Protein AF-A0A7J7ISQ6-F1 (afdb_monomer)

Organism: Bugula neritina (NCBI:txid10212)

pLDDT: mean 81.29, std 13.74, range [29.81, 94.81]

Mean predicted aligned error: 8.87 Å

Sequence (161 aa):
MSAANEVRAYQRKEYLLKFLEQDVRPDNRGLGDTREAKLTLGAISTADGSAMVKLGHTVAVCGIKAEITRPPTDKPDSGVIIANVQLPAMCAPEFKSGPPSEKAQVLSDFVQQVLLDTGMIDRTQLCIESGLYCWILYCDVICCNYDGRSLLLTCLFEANF

Secondary structure (DSSP, 8-state):
--HHHHHHHHHHHHHHHHHHTTTB-TTS-BTTPPPPEEEEET--TTSSEEEEEEETTEEEEEEEEEEEEPPPTT-TT--EEEEEEE--TTT-TT--SSSPPHHHHHHHHHHHHHHHHS--S-TTTTEEETTTEEEEEEEEEEEEE--SS-HHHHHHSS---

InterPro domains:
  IPR001247 Exoribonuclease, phosphorolytic domain 1 [PF01138] (34-154)
  IPR020568 Ribosomal protein uS5 domain 2-type superfamily [SSF54211] (8-153)
  IPR027408 PNPase/RNase PH domain superfamily [G3DSA:3.30.230.70] (3-159)
  IPR050590 Exosome complex component Rrp42 subfamily [PTHR11097] (13-151)

Foldseek 3Di:
DDPVVVVVVVVVVVVQVVCVVVCAGPVRDGPPDFADKDK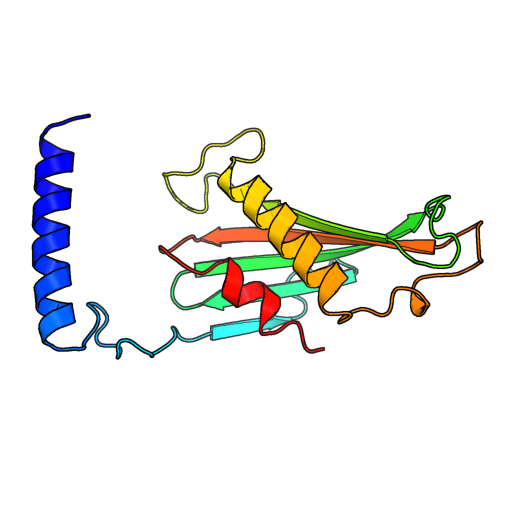DWCPDVPAPTKIWIDGPPWIKIKGKHKDKDFDDPVFQQFEAEFFFEDEDCQADVVDYPDPGDPVRVVLRVVVRCCCVVVPLDPRNVQRPDGRGIGMYMYIYMYINYDDDDDPPVGPPVPSND

Radius of gyration: 19.74 Å; Cα contacts (8 Å, |Δi|>4): 273; chains: 1; bounding box: 48×30×57 Å

Structure (mmCIF, N/CA/C/O backbone):
data_AF-A0A7J7ISQ6-F1
#
_entry.id   AF-A0A7J7ISQ6-F1
#
loop_
_atom_site.group_PDB
_atom_site.id
_atom_site.type_symbol
_atom_site.label_atom_id
_atom_site.label_alt_id
_atom_site.label_comp_id
_atom_site.label_asym_id
_atom_site.label_entity_id
_atom_site.label_seq_id
_atom_site.pdbx_PDB_ins_code
_atom_site.Cartn_x
_atom_site.Cartn_y
_atom_site.Cartn_z
_atom_site.occupancy
_atom_site.B_iso_or_equiv
_atom_site.auth_seq_id
_atom_site.auth_comp_id
_atom_site.auth_asym_id
_atom_site.auth_atom_id
_atom_site.pdbx_PDB_model_num
ATOM 1 N N . MET A 1 1 ? 26.607 14.958 -14.750 1.00 48.03 1 MET A N 1
ATOM 2 C CA . MET A 1 1 ? 26.035 13.717 -15.320 1.00 48.03 1 MET A CA 1
ATOM 3 C C . MET A 1 1 ? 26.933 13.303 -16.473 1.00 48.03 1 MET A C 1
ATOM 5 O O . MET A 1 1 ? 27.224 14.147 -17.301 1.00 48.03 1 MET A O 1
ATOM 9 N N . SER A 1 2 ? 27.492 12.092 -16.448 1.00 49.69 2 SER A N 1
ATOM 10 C CA . SER A 1 2 ? 28.516 11.655 -17.414 1.00 49.69 2 SER A CA 1
ATOM 11 C C . SER A 1 2 ? 27.919 11.433 -18.811 1.00 49.69 2 SER A C 1
ATOM 13 O O . SER A 1 2 ? 26.846 10.837 -18.909 1.00 49.69 2 SER A O 1
ATOM 15 N N . ALA A 1 3 ? 28.634 11.837 -19.869 1.00 58.09 3 ALA A N 1
ATOM 16 C CA . ALA A 1 3 ? 28.270 11.657 -21.285 1.00 58.09 3 ALA A CA 1
ATOM 17 C C . ALA A 1 3 ? 27.878 10.206 -21.648 1.00 58.09 3 ALA A C 1
ATOM 19 O O . ALA A 1 3 ? 27.076 9.968 -22.547 1.00 58.09 3 ALA A O 1
ATOM 20 N N . ALA A 1 4 ? 28.371 9.217 -20.893 1.00 58.72 4 ALA A N 1
ATOM 21 C CA . ALA A 1 4 ? 27.994 7.813 -21.049 1.00 58.72 4 ALA A CA 1
ATOM 22 C C . ALA A 1 4 ? 26.505 7.533 -20.750 1.00 58.72 4 ALA A C 1
ATOM 24 O O . ALA A 1 4 ? 25.915 6.636 -21.353 1.00 58.72 4 ALA A O 1
ATOM 25 N N . ASN A 1 5 ? 25.880 8.288 -19.838 1.00 59.53 5 ASN A N 1
ATOM 26 C CA . ASN A 1 5 ? 24.459 8.123 -19.515 1.00 59.53 5 ASN A CA 1
ATOM 27 C C . ASN A 1 5 ? 23.551 8.732 -20.591 1.00 59.53 5 ASN A C 1
ATOM 29 O O . ASN A 1 5 ? 22.492 8.172 -20.863 1.00 59.53 5 ASN A O 1
ATOM 33 N N . GLU A 1 6 ? 23.973 9.820 -21.238 1.00 59.16 6 GLU A N 1
ATOM 34 C CA . GLU A 1 6 ? 23.225 10.445 -22.339 1.00 59.16 6 GLU A CA 1
ATOM 35 C C . GLU A 1 6 ? 23.234 9.570 -23.596 1.00 59.16 6 GLU A C 1
ATOM 37 O O . GLU A 1 6 ? 22.181 9.329 -24.186 1.00 59.16 6 GLU A O 1
ATOM 42 N N . VAL A 1 7 ? 24.387 8.988 -23.946 1.00 63.78 7 VAL A N 1
ATOM 43 C CA . VAL A 1 7 ? 24.495 8.040 -25.071 1.00 63.78 7 VAL A CA 1
ATOM 44 C C . VAL A 1 7 ? 23.641 6.789 -24.828 1.00 63.78 7 VAL A C 1
ATOM 46 O O . VAL A 1 7 ? 22.914 6.352 -25.720 1.00 63.78 7 VAL A O 1
ATOM 49 N N . ARG A 1 8 ? 23.652 6.244 -23.602 1.00 61.22 8 ARG A N 1
ATOM 50 C CA . ARG A 1 8 ? 22.794 5.107 -23.216 1.00 61.22 8 ARG A CA 1
ATOM 51 C C . ARG A 1 8 ? 21.306 5.449 -23.274 1.00 61.22 8 ARG A C 1
ATOM 53 O O . ARG A 1 8 ? 20.508 4.618 -23.705 1.00 61.22 8 ARG A O 1
ATOM 60 N N . ALA A 1 9 ? 20.922 6.650 -22.847 1.00 65.25 9 ALA A N 1
ATOM 61 C CA . ALA A 1 9 ? 19.535 7.102 -22.898 1.00 65.25 9 ALA A CA 1
ATOM 62 C C . ALA A 1 9 ? 19.045 7.275 -24.346 1.00 65.25 9 ALA A C 1
ATOM 64 O O . ALA A 1 9 ? 17.938 6.840 -24.668 1.00 65.25 9 ALA A O 1
ATOM 65 N N . TYR A 1 10 ? 19.882 7.834 -25.224 1.00 68.25 10 TYR A N 1
ATOM 66 C CA . TYR A 1 10 ? 19.581 7.989 -26.648 1.00 68.25 10 TYR A CA 1
ATOM 67 C C . TYR A 1 10 ? 19.408 6.632 -27.347 1.00 68.25 10 TYR A C 1
ATOM 69 O O . TYR A 1 10 ? 18.385 6.389 -27.984 1.00 68.25 10 TYR A O 1
ATOM 77 N N . GLN A 1 11 ? 20.339 5.698 -27.127 1.00 68.88 11 GLN A N 1
ATOM 78 C CA . GLN A 1 11 ? 20.246 4.333 -27.662 1.00 68.88 11 GLN A CA 1
ATOM 79 C C . GLN A 1 11 ? 19.010 3.582 -27.146 1.00 68.88 11 GLN A C 1
ATOM 81 O O . GLN A 1 11 ? 18.359 2.869 -27.907 1.00 68.88 11 GLN A O 1
ATOM 86 N N . ARG A 1 12 ? 18.642 3.768 -25.869 1.00 75.69 12 ARG A N 1
ATOM 87 C CA . ARG A 1 12 ? 17.423 3.182 -25.291 1.00 75.69 12 ARG A CA 1
ATOM 88 C C . ARG A 1 12 ? 16.159 3.749 -25.941 1.00 75.69 12 ARG A C 1
ATOM 90 O O . ARG A 1 12 ? 15.221 2.993 -26.167 1.00 75.69 12 ARG A O 1
ATOM 97 N N . LYS A 1 13 ? 16.120 5.051 -26.235 1.00 79.56 13 LYS A N 1
ATOM 98 C CA . LYS A 1 13 ? 14.963 5.688 -26.879 1.00 79.56 13 LYS A CA 1
ATOM 99 C C . LYS A 1 13 ? 14.753 5.149 -28.294 1.00 79.56 13 LYS A C 1
ATOM 101 O O . LYS A 1 13 ? 13.658 4.695 -28.595 1.00 79.56 13 LYS A O 1
ATOM 106 N N . GLU A 1 14 ? 15.803 5.129 -29.110 1.00 83.75 14 GLU A N 1
ATOM 107 C CA . GLU A 1 14 ? 15.767 4.567 -30.469 1.00 83.75 14 GLU A CA 1
ATOM 108 C C . GLU A 1 14 ? 15.364 3.087 -30.470 1.00 83.75 14 GLU A C 1
ATOM 110 O O . GLU A 1 14 ? 14.554 2.653 -31.284 1.00 83.75 14 GLU A O 1
ATOM 115 N N . TYR A 1 15 ? 15.880 2.309 -29.515 1.00 81.88 15 TYR A N 1
ATOM 116 C CA . TYR A 1 15 ? 15.482 0.915 -29.331 1.00 81.88 15 TYR A CA 1
ATOM 117 C C . TYR A 1 15 ? 13.982 0.789 -29.031 1.00 81.88 15 TYR A C 1
ATOM 119 O O . TYR A 1 15 ? 13.294 0.032 -29.702 1.00 81.88 15 TYR A O 1
ATOM 127 N N . LEU A 1 16 ? 13.456 1.558 -28.072 1.00 81.69 16 LEU A N 1
ATOM 128 C CA . LEU A 1 16 ? 12.037 1.513 -27.702 1.00 81.69 16 LEU A CA 1
ATOM 129 C C . LEU A 1 16 ? 11.106 1.979 -28.830 1.00 81.69 16 LEU A C 1
ATOM 131 O O . LEU A 1 16 ? 10.015 1.432 -28.965 1.00 81.69 16 LEU A O 1
ATOM 135 N N . LEU A 1 17 ? 11.526 2.956 -29.639 1.00 85.69 17 LEU A N 1
ATOM 136 C CA . LEU A 1 17 ? 10.735 3.449 -30.770 1.00 85.69 17 LEU A CA 1
ATOM 137 C C . LEU A 1 17 ? 10.523 2.368 -31.837 1.00 85.69 17 LEU A C 1
ATOM 139 O O . LEU A 1 17 ? 9.403 2.208 -32.304 1.00 85.69 17 LEU A O 1
ATOM 143 N N . LYS A 1 18 ? 11.545 1.556 -32.138 1.00 87.19 18 LYS A N 1
ATOM 144 C CA . LYS A 1 18 ? 11.421 0.432 -33.089 1.00 87.19 18 LYS A CA 1
ATOM 145 C C . LYS A 1 18 ? 10.388 -0.608 -32.659 1.00 87.19 18 LYS A C 1
ATOM 147 O O . LYS A 1 18 ? 9.697 -1.177 -33.493 1.00 87.19 18 LYS A O 1
ATOM 152 N N . PHE A 1 19 ? 10.299 -0.862 -31.357 1.00 83.00 19 PHE A N 1
ATOM 153 C CA . PHE A 1 19 ? 9.305 -1.763 -30.774 1.00 83.00 19 PHE A CA 1
ATOM 154 C C . PHE A 1 19 ? 7.899 -1.157 -30.834 1.00 83.00 19 PHE A C 1
ATOM 156 O O . PHE A 1 19 ? 6.938 -1.840 -31.181 1.00 83.00 19 PHE A O 1
ATOM 163 N N . LEU A 1 20 ? 7.789 0.151 -30.593 1.00 84.44 20 LEU A N 1
ATOM 164 C CA . LEU A 1 20 ? 6.523 0.869 -30.707 1.00 84.44 20 LEU A CA 1
ATOM 165 C C . LEU A 1 20 ? 5.975 0.867 -32.144 1.00 84.44 20 LEU A C 1
ATOM 167 O O . LEU A 1 20 ? 4.781 0.681 -32.321 1.00 84.44 20 LEU A O 1
ATOM 171 N N . GLU A 1 21 ? 6.833 1.009 -33.160 1.00 89.06 21 GLU A N 1
ATOM 172 C CA . GLU A 1 21 ? 6.446 0.891 -34.581 1.00 89.06 21 GLU A CA 1
ATOM 173 C C . GLU A 1 21 ? 5.904 -0.498 -34.950 1.00 89.06 21 GLU A C 1
ATOM 175 O O . GLU A 1 21 ? 5.184 -0.642 -35.935 1.00 89.06 21 GLU A O 1
ATOM 180 N N . GLN A 1 22 ? 6.253 -1.521 -34.169 1.00 85.25 22 GLN A N 1
ATOM 181 C CA . GLN A 1 22 ? 5.806 -2.901 -34.352 1.00 85.25 22 GLN A CA 1
ATOM 182 C C . GLN A 1 22 ? 4.619 -3.260 -33.446 1.00 85.25 22 GLN A C 1
ATOM 184 O O . GLN A 1 22 ? 4.234 -4.424 -33.413 1.00 85.25 22 GLN A O 1
ATOM 189 N N . ASP A 1 23 ? 4.067 -2.296 -32.694 1.00 83.50 23 ASP A N 1
ATOM 190 C CA . ASP A 1 23 ? 3.016 -2.492 -31.679 1.00 83.50 23 ASP A CA 1
ATOM 191 C C . ASP A 1 23 ? 3.340 -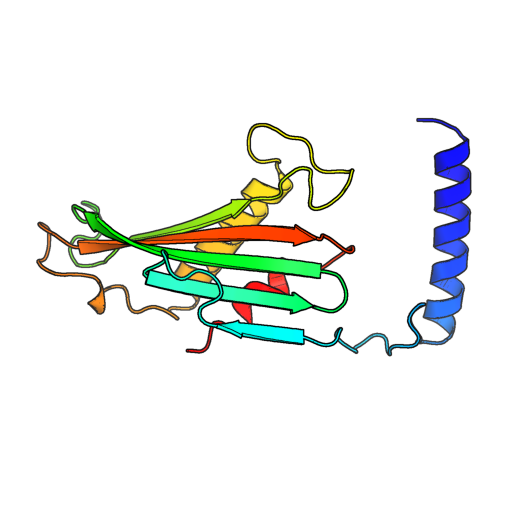3.580 -30.632 1.00 83.50 23 ASP A C 1
ATOM 193 O O . ASP A 1 23 ? 2.460 -4.154 -29.982 1.00 83.50 23 ASP A O 1
ATOM 197 N N . VAL A 1 24 ? 4.630 -3.849 -30.419 1.00 83.44 24 VAL A N 1
ATOM 198 C CA . VAL A 1 24 ? 5.123 -4.908 -29.535 1.00 83.44 24 VAL A CA 1
ATOM 199 C C . VAL A 1 24 ? 6.099 -4.309 -28.541 1.00 83.44 24 VAL A C 1
ATOM 201 O O . VAL A 1 24 ? 6.952 -3.499 -28.874 1.00 83.44 24 VAL A O 1
ATOM 204 N N . ARG A 1 25 ? 6.000 -4.700 -27.277 1.00 80.12 25 ARG A N 1
ATOM 205 C CA . ARG A 1 25 ? 6.928 -4.263 -26.233 1.00 80.12 25 ARG A CA 1
ATOM 206 C C . ARG A 1 25 ? 8.226 -5.085 -26.279 1.00 80.12 25 ARG A C 1
ATOM 208 O O . ARG A 1 25 ? 8.215 -6.211 -26.765 1.00 80.12 25 ARG A O 1
ATOM 215 N N . PRO A 1 26 ? 9.341 -4.601 -25.699 1.00 79.62 26 PRO A N 1
ATOM 216 C CA . PRO A 1 26 ? 10.611 -5.344 -25.670 1.00 79.62 26 PRO A CA 1
ATOM 217 C C . PRO A 1 26 ? 10.557 -6.734 -25.016 1.00 79.62 26 PRO A C 1
ATOM 219 O O . PRO A 1 26 ? 11.439 -7.555 -25.233 1.00 79.62 26 PRO A O 1
ATOM 222 N N . ASP A 1 27 ? 9.541 -6.995 -24.196 1.00 76.62 27 ASP A N 1
ATOM 223 C CA . ASP A 1 27 ? 9.247 -8.286 -23.572 1.00 76.62 27 ASP A CA 1
ATOM 224 C C . ASP A 1 27 ? 8.228 -9.124 -24.368 1.00 76.62 27 ASP A C 1
ATOM 226 O O . ASP A 1 27 ? 7.651 -10.070 -23.838 1.00 76.62 27 ASP A O 1
ATOM 230 N N . ASN A 1 28 ? 8.027 -8.781 -25.643 1.00 80.38 28 ASN A N 1
ATOM 231 C CA . ASN A 1 28 ? 7.163 -9.456 -26.611 1.00 80.38 28 ASN A CA 1
ATOM 232 C C . ASN A 1 28 ? 5.663 -9.447 -26.262 1.00 80.38 28 ASN A C 1
ATOM 234 O O . ASN A 1 28 ? 4.894 -10.257 -26.774 1.00 80.38 28 ASN A O 1
ATOM 238 N N . ARG A 1 29 ? 5.250 -8.538 -25.375 1.00 81.25 29 ARG A N 1
ATOM 239 C CA . ARG A 1 29 ? 3.851 -8.324 -24.986 1.00 81.25 29 ARG A CA 1
ATOM 240 C C . ARG A 1 29 ? 3.214 -7.237 -25.850 1.00 81.25 29 ARG A C 1
ATOM 242 O O . ARG A 1 29 ? 3.913 -6.317 -26.282 1.00 81.25 29 ARG A O 1
ATOM 249 N N . GLY A 1 30 ? 1.902 -7.298 -26.063 1.00 80.94 30 GLY A N 1
ATOM 250 C CA . GLY A 1 30 ? 1.159 -6.217 -26.706 1.00 80.94 30 GLY A CA 1
ATOM 251 C C . GLY A 1 30 ? 1.190 -4.931 -25.874 1.00 80.94 30 GLY A C 1
ATOM 252 O O . GLY A 1 30 ? 1.444 -4.947 -24.664 1.00 80.94 30 GLY A O 1
ATOM 253 N N . LEU A 1 31 ? 0.921 -3.786 -26.504 1.00 75.94 31 LEU A N 1
ATOM 254 C CA . LEU A 1 31 ? 0.913 -2.490 -25.808 1.00 75.94 31 LEU A CA 1
ATOM 255 C C . LEU A 1 31 ? -0.121 -2.424 -24.667 1.00 75.94 31 LEU A C 1
ATOM 257 O O . LEU A 1 31 ? 0.137 -1.770 -23.655 1.00 75.94 31 LEU A O 1
ATOM 261 N N . GLY A 1 32 ? -1.249 -3.129 -24.811 1.00 74.31 32 GLY A N 1
ATOM 262 C CA . GLY A 1 32 ? -2.303 -3.240 -23.794 1.00 74.31 32 GLY A CA 1
ATOM 263 C C . GLY A 1 32 ? -2.088 -4.350 -22.761 1.00 74.31 32 GLY A C 1
ATOM 264 O O . GLY A 1 32 ? -2.805 -4.394 -21.763 1.00 74.31 32 GLY A O 1
ATOM 265 N N . ASP A 1 33 ? -1.102 -5.224 -22.961 1.00 76.69 33 ASP A N 1
ATOM 266 C CA . ASP A 1 33 ? -0.934 -6.406 -22.122 1.00 76.69 33 ASP A CA 1
ATOM 267 C C . ASP A 1 33 ? -0.263 -6.056 -20.789 1.00 76.69 33 ASP A C 1
ATOM 269 O O . ASP A 1 33 ? 0.805 -5.420 -20.706 1.00 76.69 33 ASP A O 1
ATOM 273 N N . THR A 1 34 ? -0.874 -6.536 -19.709 1.00 71.81 34 THR A N 1
ATOM 274 C CA . THR A 1 34 ? -0.332 -6.454 -18.352 1.00 71.81 34 THR A CA 1
ATOM 275 C C . THR A 1 34 ? 0.690 -7.565 -18.110 1.00 71.81 34 THR A C 1
ATOM 277 O O . THR A 1 34 ? 0.860 -8.490 -18.909 1.00 71.81 34 THR A O 1
ATOM 280 N N . ARG A 1 35 ? 1.523 -7.404 -17.075 1.00 79.19 35 ARG A N 1
ATOM 281 C CA . ARG A 1 35 ? 2.448 -8.472 -16.663 1.00 79.19 35 ARG A CA 1
ATOM 282 C C . ARG A 1 35 ? 1.630 -9.524 -15.917 1.00 79.19 35 ARG A C 1
ATOM 284 O O . ARG A 1 35 ? 0.592 -9.192 -15.354 1.00 79.19 35 ARG A O 1
ATOM 291 N N . GLU A 1 36 ? 2.113 -10.762 -15.879 1.00 81.81 36 GLU A N 1
ATOM 292 C CA . GLU A 1 36 ? 1.508 -11.793 -15.031 1.00 81.81 36 GLU A CA 1
ATOM 293 C C . GLU A 1 36 ? 1.474 -11.298 -13.574 1.00 81.81 36 GLU A C 1
ATOM 295 O O . GLU A 1 36 ? 2.515 -10.912 -13.025 1.00 81.81 36 GLU A O 1
ATOM 300 N N . ALA A 1 37 ? 0.279 -11.281 -12.981 1.00 82.38 37 ALA A N 1
ATOM 301 C CA . ALA A 1 37 ? 0.046 -10.925 -11.589 1.00 82.38 37 ALA A CA 1
ATOM 302 C C . ALA A 1 37 ? -0.120 -12.200 -10.753 1.00 82.38 37 ALA A C 1
ATOM 304 O O . ALA A 1 37 ? -0.799 -13.140 -11.164 1.00 82.38 37 ALA A O 1
ATOM 305 N N . LYS A 1 38 ? 0.518 -12.243 -9.584 1.00 85.56 38 LYS A N 1
ATOM 306 C CA . LYS A 1 38 ? 0.347 -13.296 -8.578 1.00 85.56 38 LYS A CA 1
ATOM 307 C C . LYS A 1 38 ? 0.094 -12.645 -7.235 1.00 85.56 38 LYS A C 1
ATOM 309 O O . LYS A 1 38 ? 0.922 -11.854 -6.784 1.00 85.56 38 LYS A O 1
ATOM 314 N N . LEU A 1 39 ? -1.001 -13.028 -6.598 1.00 85.75 39 LEU A N 1
ATOM 315 C CA . LEU A 1 39 ? -1.350 -12.626 -5.246 1.00 85.75 39 LEU A CA 1
ATOM 316 C C . LEU A 1 39 ? -1.137 -13.798 -4.290 1.00 85.75 39 LEU A C 1
ATOM 318 O O . LEU A 1 39 ? -1.430 -14.953 -4.596 1.00 85.75 39 LEU A O 1
ATOM 322 N N . THR A 1 40 ? -0.595 -13.504 -3.119 1.00 86.81 40 THR A N 1
ATOM 323 C CA . THR A 1 40 ? -0.452 -14.448 -2.016 1.00 86.81 40 THR A CA 1
ATOM 324 C C . THR A 1 40 ? -0.955 -13.778 -0.752 1.00 86.81 40 THR A C 1
ATOM 326 O O . THR A 1 40 ? -0.347 -12.833 -0.254 1.00 86.81 40 THR A O 1
ATOM 329 N N . LEU A 1 41 ? -2.081 -14.265 -0.248 1.00 87.19 41 LEU A N 1
ATOM 330 C CA . LEU A 1 41 ? -2.702 -13.788 0.981 1.00 87.19 41 LEU A CA 1
ATOM 331 C C . LEU A 1 41 ? -2.020 -14.408 2.204 1.00 87.19 41 LEU A C 1
ATOM 333 O O . LEU A 1 41 ? -1.508 -15.524 2.129 1.00 87.19 41 LEU A O 1
ATOM 337 N N . GLY A 1 42 ? -2.007 -13.689 3.326 1.00 85.06 42 GLY A N 1
ATOM 338 C CA . GLY A 1 42 ? -1.415 -14.176 4.574 1.00 85.06 42 GLY A CA 1
ATOM 339 C C . GLY A 1 42 ? 0.110 -14.305 4.524 1.00 85.06 42 GLY A C 1
ATOM 340 O O . GLY A 1 42 ? 0.679 -15.159 5.198 1.00 85.06 42 GLY A O 1
ATOM 341 N N . ALA A 1 43 ? 0.785 -13.483 3.713 1.00 81.31 43 ALA A N 1
ATOM 342 C CA . ALA A 1 43 ? 2.241 -13.519 3.558 1.00 81.31 43 ALA A CA 1
ATOM 343 C C . ALA A 1 43 ? 3.010 -13.202 4.860 1.00 81.31 43 ALA A C 1
ATOM 345 O O . ALA A 1 43 ? 4.157 -13.616 5.019 1.00 81.31 43 ALA A O 1
ATOM 346 N N . ILE A 1 44 ? 2.383 -12.470 5.784 1.00 86.56 44 ILE A N 1
ATOM 347 C CA . ILE A 1 44 ? 2.914 -12.093 7.095 1.00 86.56 44 ILE A CA 1
ATOM 348 C C . ILE A 1 44 ? 1.964 -12.634 8.165 1.00 86.56 44 ILE A C 1
ATOM 350 O O . ILE A 1 44 ? 0.823 -12.189 8.260 1.00 86.56 44 ILE A O 1
ATOM 354 N N . SER A 1 45 ? 2.450 -13.561 8.991 1.00 85.56 45 SER A N 1
ATOM 355 C CA . SER A 1 45 ? 1.660 -14.203 10.052 1.00 85.56 45 SER A CA 1
ATOM 356 C C . SER A 1 45 ? 1.426 -13.325 11.282 1.00 85.56 45 SER A C 1
ATOM 358 O O . SER A 1 45 ? 0.522 -13.599 12.062 1.00 85.56 45 SER A O 1
ATOM 360 N N . THR A 1 46 ? 2.244 -12.291 11.484 1.00 88.56 46 THR A N 1
ATOM 361 C CA . THR A 1 46 ? 2.149 -11.373 12.631 1.00 88.56 46 THR A CA 1
ATOM 362 C C . THR A 1 46 ? 1.248 -10.165 12.380 1.00 88.56 46 THR A C 1
ATOM 364 O O . THR A 1 46 ? 1.074 -9.355 13.284 1.00 88.56 46 THR A O 1
ATOM 367 N N . ALA A 1 47 ? 0.756 -9.991 11.153 1.00 88.25 47 ALA A N 1
ATOM 368 C CA . ALA A 1 47 ? -0.154 -8.913 10.788 1.00 88.25 47 ALA A CA 1
ATOM 369 C C . ALA A 1 47 ? -1.599 -9.423 10.831 1.00 88.25 47 ALA A C 1
ATOM 371 O O . ALA A 1 47 ? -1.841 -10.590 10.521 1.00 88.25 47 ALA A O 1
ATOM 372 N N . ASP A 1 48 ? -2.548 -8.548 11.166 1.00 89.38 48 ASP A N 1
ATOM 373 C CA . ASP A 1 48 ? -3.977 -8.892 11.194 1.00 89.38 48 ASP A CA 1
ATOM 374 C C . ASP A 1 48 ? -4.496 -9.221 9.787 1.00 89.38 48 ASP A C 1
ATOM 376 O O . ASP A 1 48 ? -5.348 -10.088 9.602 1.00 89.38 48 ASP A O 1
ATOM 380 N N . GLY A 1 49 ? -3.925 -8.561 8.776 1.00 89.31 49 GLY A N 1
ATOM 381 C CA . GLY A 1 49 ? -4.094 -8.901 7.371 1.00 89.31 49 GLY A CA 1
ATOM 382 C C . GLY A 1 49 ? -2.785 -8.722 6.617 1.00 89.31 49 GLY A C 1
ATOM 383 O O . GLY A 1 49 ? -1.985 -7.844 6.929 1.00 89.31 49 GLY A O 1
ATOM 384 N N . SER A 1 50 ? -2.531 -9.551 5.611 1.00 90.19 50 SER A N 1
ATOM 385 C CA . SER A 1 50 ? -1.374 -9.348 4.745 1.00 90.19 50 SER A CA 1
ATOM 386 C C . SER A 1 50 ? -1.581 -9.915 3.353 1.00 90.19 50 SER A C 1
ATOM 388 O O . SER A 1 50 ? -2.300 -10.894 3.148 1.00 90.19 50 SER A O 1
ATOM 390 N N . ALA A 1 51 ? -0.919 -9.290 2.390 1.00 88.62 51 ALA A N 1
ATOM 391 C CA . ALA A 1 51 ? -0.952 -9.675 0.994 1.00 88.62 51 ALA A CA 1
ATOM 392 C C . ALA A 1 51 ? 0.412 -9.397 0.365 1.00 88.62 51 ALA A C 1
ATOM 394 O O . ALA A 1 51 ? 0.960 -8.308 0.500 1.00 88.62 51 ALA A O 1
ATOM 395 N N . MET A 1 52 ? 0.967 -10.370 -0.343 1.00 88.75 52 MET A N 1
ATOM 396 C CA . MET A 1 52 ? 2.121 -10.177 -1.209 1.00 88.75 52 MET A CA 1
ATOM 397 C C . MET A 1 52 ? 1.653 -10.241 -2.650 1.00 88.75 52 MET A C 1
ATOM 399 O O . MET A 1 52 ? 1.015 -11.211 -3.056 1.00 88.75 52 MET A O 1
ATOM 403 N N . VAL A 1 53 ? 2.021 -9.234 -3.430 1.00 87.56 53 VAL A N 1
ATOM 404 C CA . VAL A 1 53 ? 1.695 -9.179 -4.847 1.00 87.56 53 VAL A CA 1
ATOM 405 C C . VAL A 1 53 ? 2.969 -9.135 -5.670 1.00 87.56 53 VAL A C 1
ATOM 407 O O . VAL A 1 53 ? 3.900 -8.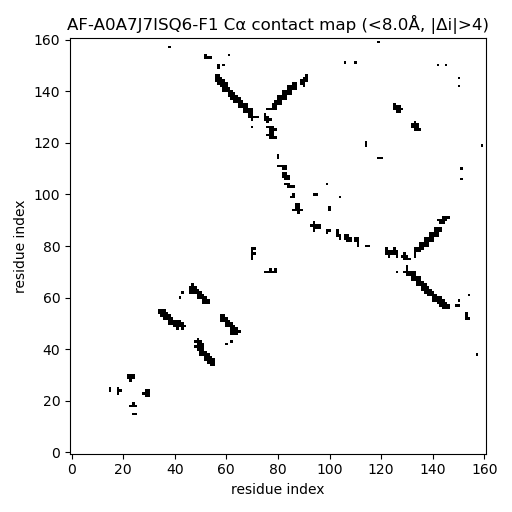372 -5.398 1.00 87.56 53 VAL A O 1
ATOM 410 N N . LYS A 1 54 ? 2.998 -9.958 -6.711 1.00 86.75 54 LYS A N 1
ATOM 411 C CA . LYS A 1 54 ? 4.067 -10.018 -7.695 1.00 86.75 54 LYS A CA 1
ATOM 412 C C . LYS A 1 54 ? 3.496 -9.735 -9.073 1.00 86.75 54 LYS A C 1
ATOM 414 O O . LYS A 1 54 ? 2.673 -10.494 -9.565 1.00 86.75 54 LYS A O 1
ATOM 419 N N . LEU A 1 55 ? 3.979 -8.675 -9.706 1.00 84.69 55 LEU A N 1
ATOM 420 C CA . LEU A 1 55 ? 3.601 -8.272 -11.053 1.00 84.69 55 LEU A CA 1
ATOM 421 C C . LEU A 1 55 ? 4.839 -8.319 -11.957 1.00 84.69 55 LEU A C 1
ATOM 423 O O . LEU A 1 55 ? 5.664 -7.398 -11.984 1.00 84.69 55 LEU A O 1
ATOM 427 N N . GLY A 1 56 ? 5.005 -9.438 -12.663 1.00 84.88 56 GLY A N 1
ATOM 428 C CA . GLY A 1 56 ? 6.248 -9.782 -13.355 1.00 84.88 56 GLY A CA 1
ATOM 429 C C . GLY A 1 56 ? 7.442 -9.804 -12.394 1.00 84.88 56 GLY A C 1
ATOM 430 O O . GLY A 1 56 ? 7.550 -10.688 -11.541 1.00 84.88 56 GLY A O 1
ATOM 431 N N . HIS A 1 57 ? 8.341 -8.824 -12.522 1.00 84.00 57 HIS A N 1
ATOM 432 C CA . HIS A 1 57 ? 9.484 -8.662 -11.618 1.00 84.00 57 HIS A CA 1
ATOM 433 C C . HIS A 1 57 ? 9.205 -7.730 -10.436 1.00 84.00 57 HIS A C 1
ATOM 435 O O . HIS A 1 57 ? 9.952 -7.772 -9.463 1.00 84.00 57 HIS A O 1
ATOM 441 N N . THR A 1 58 ? 8.149 -6.914 -10.479 1.00 85.31 58 THR A N 1
ATOM 442 C CA . THR A 1 58 ? 7.813 -6.022 -9.360 1.00 85.31 58 THR A CA 1
ATOM 443 C C . THR A 1 58 ? 7.190 -6.842 -8.237 1.00 85.31 58 THR A C 1
ATOM 445 O O . THR A 1 58 ? 6.286 -7.633 -8.491 1.00 85.31 58 THR A O 1
ATOM 448 N N . VAL A 1 59 ? 7.666 -6.665 -7.006 1.00 88.25 59 VAL A N 1
ATOM 449 C CA . VAL A 1 59 ? 7.136 -7.356 -5.821 1.00 88.25 59 VAL A CA 1
ATOM 450 C C . VAL A 1 59 ? 6.862 -6.324 -4.742 1.00 88.25 59 VAL A C 1
ATOM 452 O O . VAL A 1 59 ? 7.740 -5.513 -4.443 1.00 88.25 59 VAL A O 1
ATOM 455 N N . ALA A 1 60 ? 5.671 -6.371 -4.156 1.00 88.69 60 ALA A N 1
ATOM 456 C CA . ALA A 1 60 ? 5.283 -5.556 -3.014 1.00 88.69 60 ALA A CA 1
ATOM 457 C C . ALA A 1 60 ? 4.542 -6.406 -1.982 1.00 88.69 60 ALA A C 1
ATOM 459 O O . ALA A 1 60 ? 3.878 -7.385 -2.326 1.00 88.69 60 ALA A O 1
ATOM 460 N N . VAL A 1 61 ? 4.662 -6.021 -0.719 1.00 90.50 61 VAL A N 1
ATOM 461 C CA . VAL A 1 61 ? 3.979 -6.659 0.401 1.00 90.50 61 VAL A CA 1
ATOM 462 C C . VAL A 1 61 ? 3.185 -5.596 1.139 1.00 90.50 61 VAL A C 1
ATOM 464 O O . VAL A 1 61 ? 3.720 -4.544 1.471 1.00 90.50 61 VAL A O 1
ATOM 467 N N . CYS A 1 62 ? 1.914 -5.873 1.383 1.00 90.75 62 CYS A N 1
ATOM 468 C CA . CYS A 1 62 ? 1.015 -5.070 2.188 1.00 90.75 62 CYS A CA 1
ATOM 469 C C . CYS A 1 62 ? 0.756 -5.793 3.510 1.00 90.75 62 CYS A C 1
ATOM 471 O O . CYS A 1 62 ? 0.458 -6.991 3.520 1.00 90.75 62 CYS A O 1
ATOM 473 N N . GLY A 1 63 ? 0.857 -5.061 4.613 1.00 91.06 63 GLY A N 1
ATOM 474 C CA . GLY A 1 63 ? 0.443 -5.493 5.941 1.00 91.06 63 GLY A CA 1
ATOM 475 C C . GLY A 1 63 ? -0.626 -4.555 6.483 1.00 91.06 63 GLY A C 1
ATOM 476 O O . GLY A 1 63 ? -0.529 -3.341 6.323 1.00 91.06 63 GLY A O 1
ATOM 477 N N . ILE A 1 64 ? -1.640 -5.130 7.117 1.00 92.31 64 ILE A N 1
ATOM 478 C CA . ILE A 1 64 ? -2.686 -4.414 7.834 1.00 92.31 64 ILE A CA 1
ATOM 479 C C . ILE A 1 64 ? -2.529 -4.722 9.314 1.00 92.31 64 ILE A C 1
ATOM 481 O O . ILE A 1 64 ? -2.427 -5.889 9.705 1.00 92.31 64 ILE A O 1
ATOM 485 N N . LYS A 1 65 ? -2.530 -3.667 10.123 1.00 93.50 65 LYS A N 1
ATOM 486 C CA . LYS A 1 65 ? -2.575 -3.765 11.576 1.00 93.50 65 LYS A CA 1
ATOM 487 C C . LYS A 1 65 ? -3.739 -2.949 12.118 1.00 93.50 65 LYS A C 1
ATOM 489 O O . LYS A 1 65 ? -3.890 -1.784 11.751 1.00 93.50 65 LYS A O 1
ATOM 494 N N . ALA A 1 66 ? -4.542 -3.554 12.981 1.00 93.56 66 ALA A N 1
ATOM 495 C CA . ALA A 1 66 ? -5.690 -2.923 13.606 1.00 93.56 66 ALA A CA 1
ATOM 496 C C . ALA A 1 66 ? -5.384 -2.579 15.068 1.00 93.56 66 ALA A C 1
ATOM 498 O O . ALA A 1 66 ? -4.941 -3.421 15.847 1.00 93.56 66 ALA A O 1
ATOM 499 N N . GLU A 1 67 ? -5.644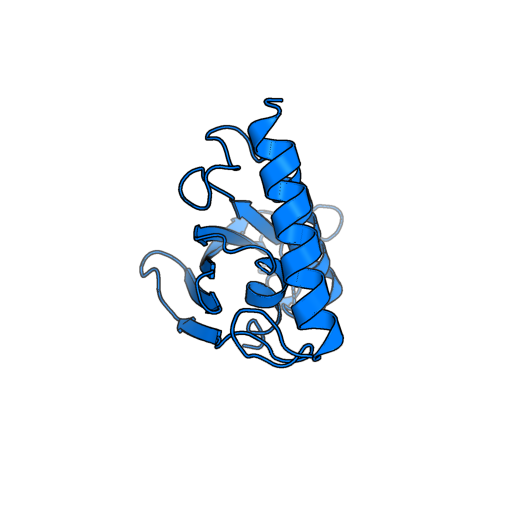 -1.336 15.459 1.00 94.81 67 GLU A N 1
ATOM 500 C CA . GLU A 1 67 ? -5.541 -0.887 16.849 1.00 94.81 67 GLU A CA 1
ATOM 501 C C . GLU A 1 67 ? -6.809 -0.124 17.248 1.00 94.81 67 GLU A C 1
ATOM 503 O O . GLU A 1 67 ? -7.568 0.340 16.397 1.00 94.81 67 GLU A O 1
ATOM 508 N N . ILE A 1 68 ? -7.066 -0.006 18.551 1.00 94.56 68 ILE A N 1
ATOM 509 C CA . ILE A 1 68 ? -8.190 0.782 19.067 1.00 94.56 68 ILE A CA 1
ATOM 510 C C . ILE A 1 68 ? -7.673 2.169 19.426 1.0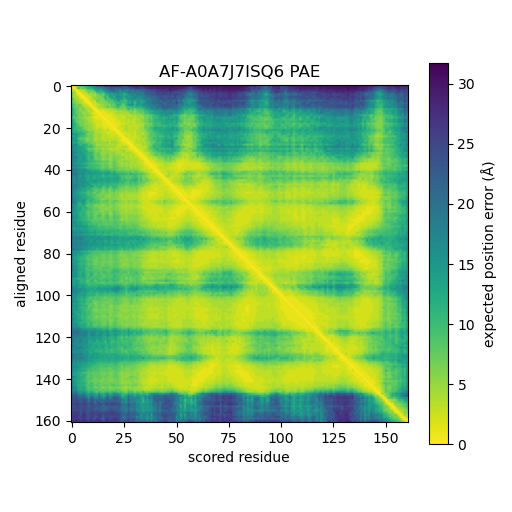0 94.56 68 ILE A C 1
ATOM 512 O O . ILE A 1 68 ? -6.708 2.309 20.179 1.00 94.56 68 ILE A O 1
ATOM 516 N N . THR A 1 69 ? -8.341 3.199 18.922 1.00 93.50 69 THR A N 1
ATOM 517 C CA . THR A 1 69 ? -8.024 4.598 19.207 1.00 93.50 69 THR A CA 1
ATOM 518 C C . THR A 1 69 ? -9.292 5.402 19.483 1.00 93.50 69 THR A C 1
ATOM 520 O O . THR A 1 69 ? -10.407 4.887 19.403 1.00 93.50 69 THR A O 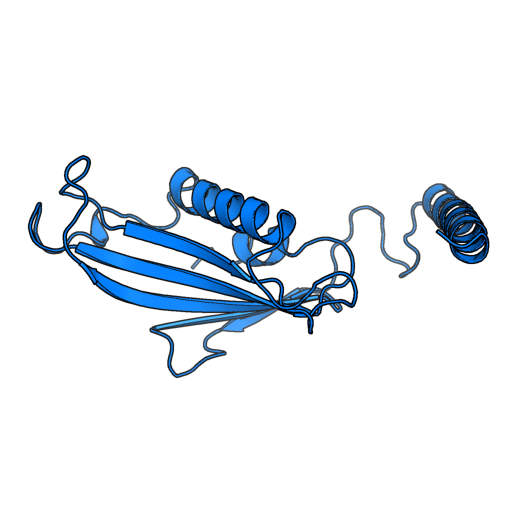1
ATOM 523 N N . ARG A 1 70 ? -9.126 6.678 19.837 1.00 91.75 70 ARG A N 1
ATOM 524 C CA . ARG A 1 70 ? -10.244 7.622 19.913 1.00 91.75 70 ARG A CA 1
ATOM 525 C C . ARG A 1 70 ? -10.575 8.142 18.512 1.00 91.75 70 ARG A C 1
ATOM 527 O O . ARG A 1 70 ? -9.641 8.498 17.788 1.00 91.75 70 ARG A O 1
ATOM 534 N N . PRO A 1 71 ? -11.862 8.223 18.140 1.00 91.31 71 PRO A N 1
ATOM 535 C CA . PRO A 1 71 ? -12.246 8.735 16.836 1.00 91.31 71 PRO A CA 1
ATOM 536 C C . PRO A 1 71 ? -11.917 10.230 16.692 1.00 91.31 71 PRO A C 1
ATOM 538 O O . PRO A 1 71 ? -11.805 10.943 17.698 1.00 91.31 71 PRO A O 1
ATOM 541 N N . PRO A 1 72 ? -11.771 10.725 15.451 1.00 87.06 72 PRO A N 1
ATOM 542 C CA . PRO A 1 72 ? -11.583 12.146 15.183 1.00 87.06 72 PRO A CA 1
ATOM 543 C C . PRO A 1 72 ? -12.781 12.967 15.673 1.00 87.06 72 PRO A C 1
ATOM 545 O O . PRO A 1 72 ? -13.932 12.562 15.504 1.00 87.06 72 PRO A O 1
ATOM 548 N N . THR A 1 73 ? -12.528 14.152 16.235 1.00 87.25 73 THR A N 1
ATOM 549 C CA . THR A 1 73 ? -13.582 15.051 16.748 1.00 87.25 73 THR A CA 1
ATOM 550 C C . THR A 1 73 ? -14.573 15.472 15.660 1.00 87.25 73 THR A C 1
ATOM 552 O O . THR A 1 73 ? -15.747 15.708 15.927 1.00 87.25 73 THR A O 1
ATOM 555 N N . ASP A 1 74 ? -14.093 15.572 14.425 1.00 89.00 74 ASP A N 1
ATOM 556 C CA . ASP A 1 74 ? -14.844 15.918 13.225 1.00 89.00 74 ASP A CA 1
ATOM 557 C C . ASP A 1 74 ? -15.749 14.782 12.722 1.00 89.00 74 ASP A C 1
ATOM 559 O O . ASP A 1 74 ? -16.765 15.058 12.083 1.00 89.00 74 ASP A O 1
ATOM 563 N N . LYS A 1 75 ? -15.420 13.517 13.023 1.00 86.62 75 LYS A N 1
ATOM 564 C CA . LYS A 1 75 ? -16.199 12.331 12.624 1.00 86.62 75 LYS A CA 1
ATOM 565 C C . LYS A 1 75 ? -16.195 11.266 13.733 1.00 86.62 75 LYS A C 1
ATOM 567 O O . LYS A 1 75 ? -15.480 10.271 13.610 1.00 86.62 75 LYS A O 1
ATOM 572 N N . PRO A 1 76 ? -17.019 11.434 14.785 1.00 88.25 76 PRO A N 1
ATOM 573 C CA . PRO A 1 76 ? -17.040 10.527 15.936 1.00 88.25 76 PRO A CA 1
ATOM 574 C C . PRO A 1 76 ? -17.565 9.116 15.620 1.00 88.25 76 PRO A C 1
ATOM 576 O O . PRO A 1 76 ? -17.271 8.193 16.376 1.00 88.25 76 PRO A O 1
ATOM 579 N N . ASP A 1 77 ? -18.299 8.949 14.513 1.00 88.44 77 ASP A N 1
ATOM 580 C CA . ASP A 1 77 ? -18.943 7.691 14.088 1.00 88.44 77 ASP A CA 1
ATOM 581 C C . ASP A 1 77 ? -18.147 6.918 13.022 1.00 88.44 77 ASP A C 1
ATOM 583 O O . ASP A 1 77 ? -18.672 6.023 12.359 1.00 88.44 77 ASP A O 1
ATOM 587 N N . SER A 1 78 ? -16.889 7.295 12.783 1.00 88.50 78 SER A N 1
ATOM 588 C CA . SER A 1 78 ? -16.061 6.719 11.724 1.00 88.50 78 SER A CA 1
ATOM 589 C C . SER A 1 78 ? -14.734 6.236 12.285 1.00 88.50 78 SER A C 1
ATOM 591 O O . SER A 1 78 ? -14.029 6.979 12.963 1.00 88.50 78 SER A O 1
ATOM 593 N N . GLY A 1 79 ? -14.346 5.018 11.913 1.00 90.44 79 GLY A N 1
ATOM 594 C CA . GLY A 1 79 ? -12.972 4.562 12.077 1.00 90.44 79 GLY A CA 1
ATOM 595 C C . GLY A 1 79 ? -11.992 5.321 11.187 1.00 90.44 79 GLY A C 1
ATOM 596 O O . GLY A 1 79 ? -12.373 6.072 10.276 1.00 90.44 79 GLY A O 1
ATOM 597 N N . VAL A 1 80 ? -10.711 5.100 11.464 1.00 91.31 80 VAL A N 1
ATOM 598 C CA . VAL A 1 80 ? -9.589 5.772 10.805 1.00 91.31 80 VAL A CA 1
ATOM 599 C C . VAL A 1 80 ? -8.803 4.754 9.990 1.00 91.31 80 VAL A C 1
ATOM 601 O O . VAL A 1 80 ? -8.563 3.635 10.431 1.00 91.31 80 VAL A O 1
ATOM 604 N N . ILE A 1 81 ? -8.384 5.142 8.791 1.00 91.25 81 ILE A N 1
ATOM 605 C CA . ILE A 1 81 ? -7.519 4.325 7.939 1.00 91.25 81 ILE A CA 1
ATOM 606 C C . ILE A 1 81 ? -6.315 5.186 7.597 1.00 91.25 81 ILE A C 1
ATOM 608 O O . ILE A 1 81 ? -6.494 6.309 7.121 1.00 91.25 81 ILE A O 1
ATOM 612 N N . ILE A 1 82 ? -5.117 4.670 7.850 1.00 92.69 82 ILE A N 1
ATOM 613 C CA . ILE A 1 82 ? -3.854 5.326 7.520 1.00 92.69 82 ILE A CA 1
ATOM 614 C C . ILE A 1 82 ? -3.080 4.406 6.590 1.00 92.69 82 ILE A C 1
ATOM 616 O O . ILE A 1 82 ? -2.724 3.296 6.973 1.00 92.69 82 ILE A O 1
ATOM 620 N N . ALA A 1 83 ? -2.812 4.875 5.379 1.00 91.75 83 ALA A N 1
ATOM 621 C CA . ALA A 1 83 ? -2.036 4.167 4.382 1.00 91.75 83 ALA A CA 1
ATOM 622 C C . ALA A 1 83 ? -0.663 4.808 4.199 1.00 91.75 83 ALA A C 1
ATOM 624 O O . ALA A 1 83 ? -0.525 6.028 4.117 1.00 91.75 83 ALA A O 1
ATOM 625 N N . ASN A 1 84 ? 0.356 3.966 4.106 1.00 91.25 84 ASN A N 1
ATOM 626 C CA . ASN A 1 84 ? 1.734 4.389 3.957 1.00 91.25 84 ASN A CA 1
ATOM 627 C C . ASN A 1 84 ? 2.465 3.458 2.988 1.00 91.25 84 ASN A C 1
ATOM 629 O O . ASN A 1 84 ? 2.343 2.236 3.049 1.00 91.25 84 ASN A O 1
ATOM 633 N N . VAL A 1 85 ? 3.236 4.046 2.079 1.00 90.12 85 VAL A N 1
ATOM 634 C CA . VAL A 1 85 ? 3.982 3.335 1.043 1.00 90.12 85 VAL A CA 1
ATOM 635 C C . VAL A 1 85 ? 5.468 3.584 1.245 1.00 90.12 85 VAL A C 1
ATOM 637 O O . VAL A 1 85 ? 5.958 4.709 1.163 1.00 90.12 85 VAL A O 1
ATOM 640 N N . GLN A 1 86 ? 6.214 2.504 1.442 1.00 88.31 86 GLN A N 1
ATOM 641 C CA . GLN A 1 86 ? 7.652 2.531 1.640 1.00 88.31 86 GLN A CA 1
ATOM 642 C C . GLN A 1 86 ? 8.381 2.011 0.403 1.00 88.31 86 GLN A C 1
ATOM 644 O O . GLN A 1 86 ? 8.107 0.924 -0.115 1.00 88.31 86 GLN A O 1
ATOM 649 N N . LEU A 1 87 ? 9.364 2.795 -0.041 1.00 88.00 87 LEU A N 1
ATOM 650 C CA . LEU A 1 87 ? 10.271 2.464 -1.140 1.00 88.00 87 LEU A CA 1
ATOM 651 C C . LEU A 1 87 ? 11.704 2.354 -0.597 1.00 88.00 87 LEU A C 1
ATOM 653 O O . LEU A 1 87 ? 12.483 3.301 -0.738 1.00 88.00 87 LEU A O 1
ATOM 657 N N . PRO A 1 88 ? 12.051 1.251 0.090 1.00 87.06 88 PRO A N 1
ATOM 658 C CA . PRO A 1 88 ? 13.394 1.067 0.622 1.00 87.06 88 PRO A CA 1
ATOM 659 C C . PRO A 1 88 ? 14.460 0.983 -0.483 1.00 87.06 88 PRO A C 1
ATOM 661 O O . PRO A 1 88 ? 14.188 0.646 -1.634 1.00 87.06 88 PRO A O 1
ATOM 664 N N . ALA A 1 89 ? 15.723 1.222 -0.116 1.00 86.88 89 ALA A N 1
ATOM 665 C CA . ALA A 1 89 ? 16.856 1.162 -1.049 1.00 86.88 89 ALA A CA 1
ATOM 666 C C . ALA A 1 89 ? 17.042 -0.216 -1.718 1.00 86.88 89 ALA A C 1
ATOM 668 O O . ALA A 1 89 ? 17.667 -0.320 -2.770 1.00 86.88 89 ALA A O 1
ATOM 669 N N . MET A 1 90 ? 16.480 -1.278 -1.129 1.00 85.38 90 MET A N 1
ATOM 670 C CA . MET A 1 90 ? 16.499 -2.621 -1.710 1.00 85.38 90 MET A CA 1
ATOM 671 C C . MET A 1 90 ? 15.633 -2.754 -2.971 1.00 85.38 90 MET A C 1
ATOM 673 O O . MET A 1 90 ? 15.890 -3.650 -3.768 1.00 85.38 90 MET A O 1
ATOM 677 N N . CYS A 1 91 ? 14.631 -1.886 -3.179 1.00 83.69 91 CYS A N 1
ATOM 678 C CA . CYS A 1 91 ? 13.716 -2.030 -4.315 1.00 83.69 91 CYS A CA 1
ATOM 679 C C . CYS A 1 91 ? 14.374 -1.705 -5.649 1.00 83.69 91 CYS A C 1
ATOM 681 O O . CYS A 1 91 ? 14.056 -2.328 -6.657 1.00 83.69 91 CYS A O 1
ATOM 683 N N . ALA A 1 92 ? 15.195 -0.655 -5.666 1.00 83.12 92 ALA A N 1
ATOM 684 C CA . ALA A 1 92 ? 15.919 -0.196 -6.838 1.00 83.12 92 ALA A CA 1
ATOM 685 C C . ALA A 1 92 ? 17.057 0.750 -6.421 1.00 83.12 92 ALA A C 1
ATOM 687 O O . ALA A 1 92 ? 16.915 1.469 -5.430 1.00 83.12 92 ALA A O 1
ATOM 688 N N . PRO A 1 93 ? 18.131 0.857 -7.228 1.00 82.75 93 PRO A N 1
ATOM 689 C CA . PRO A 1 93 ? 19.282 1.724 -6.941 1.00 82.75 93 PRO A CA 1
ATOM 690 C C . PRO A 1 93 ? 18.941 3.218 -6.849 1.00 82.75 93 PRO A C 1
ATOM 692 O O . PRO A 1 93 ? 19.735 4.014 -6.354 1.00 82.75 93 PRO A O 1
ATOM 695 N N . GLU A 1 94 ? 17.786 3.613 -7.386 1.00 81.69 94 GLU A N 1
ATOM 696 C CA . GLU A 1 94 ? 17.291 4.990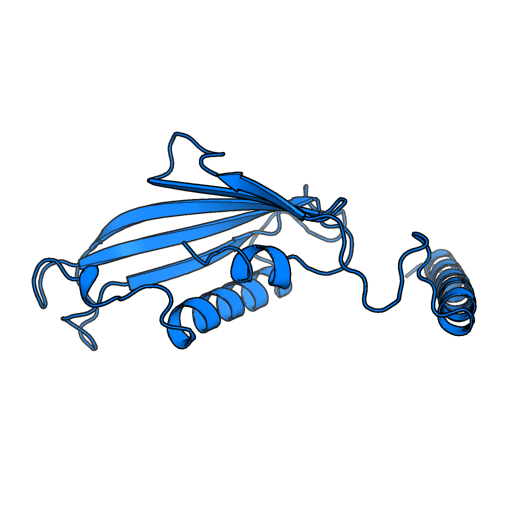 -7.372 1.00 81.69 94 GLU A CA 1
ATOM 697 C C . GLU A 1 94 ? 16.787 5.421 -5.988 1.00 81.69 94 GLU A C 1
ATOM 699 O O . GLU A 1 94 ? 16.752 6.618 -5.694 1.00 81.69 94 GLU A O 1
ATOM 704 N N . PHE A 1 95 ? 16.396 4.465 -5.141 1.00 83.19 95 PHE A N 1
ATOM 705 C CA . PHE A 1 95 ? 15.879 4.742 -3.808 1.00 83.19 95 PHE A CA 1
ATOM 706 C C . PHE A 1 95 ? 17.015 4.740 -2.789 1.00 83.19 95 PHE A C 1
ATOM 708 O O . PHE A 1 95 ? 17.895 3.882 -2.798 1.00 83.19 95 PHE A O 1
ATOM 715 N N . LYS A 1 96 ? 17.001 5.731 -1.898 1.00 80.25 96 LYS A N 1
ATOM 716 C CA . LYS A 1 96 ? 17.993 5.878 -0.830 1.00 80.25 96 LYS A CA 1
ATOM 717 C C . LYS A 1 96 ? 17.357 5.560 0.512 1.00 80.25 96 LYS A C 1
ATOM 719 O O . LYS A 1 96 ? 16.185 5.853 0.727 1.00 80.25 96 LYS A O 1
ATOM 724 N N . SER A 1 97 ? 18.154 5.009 1.420 1.00 80.12 97 SER A N 1
ATOM 725 C CA . SER A 1 97 ? 17.760 4.860 2.818 1.00 80.12 97 SER A CA 1
ATOM 726 C C . SER A 1 97 ? 17.630 6.234 3.470 1.00 80.12 97 SER A C 1
ATOM 728 O O . SER A 1 97 ? 18.481 7.100 3.263 1.00 80.12 97 SER A O 1
ATOM 730 N N . GLY A 1 98 ? 16.579 6.429 4.259 1.00 82.12 98 GLY A N 1
ATOM 731 C CA . GLY A 1 98 ? 16.288 7.705 4.902 1.00 82.12 98 GLY A CA 1
ATOM 732 C C . GLY A 1 98 ? 14.785 7.971 4.974 1.00 82.12 98 GLY A C 1
ATOM 733 O O . GLY A 1 98 ? 14.001 7.028 4.844 1.00 82.12 98 GLY A O 1
ATOM 734 N N . PRO A 1 99 ? 14.376 9.233 5.190 1.00 82.44 99 PRO A N 1
ATOM 735 C CA . PRO A 1 99 ? 12.965 9.596 5.169 1.00 82.44 99 PRO A CA 1
ATOM 736 C C . PRO A 1 99 ? 12.327 9.262 3.808 1.00 82.44 99 PRO A C 1
ATOM 738 O O . PRO A 1 99 ? 13.038 9.185 2.798 1.00 82.44 99 PRO A O 1
ATOM 741 N N . PRO A 1 100 ? 10.994 9.080 3.758 1.00 82.62 100 PRO A N 1
ATOM 742 C CA . PRO A 1 100 ? 10.292 8.739 2.529 1.00 82.62 100 PRO A CA 1
ATOM 743 C C . PRO A 1 100 ? 10.632 9.716 1.403 1.00 82.62 100 PRO A C 1
ATOM 745 O O . PRO A 1 100 ? 10.508 10.931 1.558 1.00 82.62 100 PRO A O 1
ATOM 748 N N . SER A 1 101 ? 11.063 9.183 0.259 1.00 86.12 101 SER A N 1
ATOM 749 C CA . SER A 1 101 ? 11.264 9.995 -0.947 1.00 86.12 101 SER A CA 1
ATOM 750 C C . SER A 1 101 ? 9.956 10.663 -1.384 1.00 86.12 101 SER A C 1
ATOM 752 O O . SER A 1 101 ? 8.880 10.151 -1.088 1.00 86.12 101 SER A O 1
ATOM 754 N N . GLU A 1 102 ? 10.032 11.746 -2.158 1.00 86.50 102 GLU A N 1
ATOM 755 C CA . GLU A 1 102 ? 8.847 12.416 -2.723 1.00 86.50 102 GLU A CA 1
ATOM 756 C C . GLU A 1 102 ? 7.908 11.426 -3.433 1.00 86.50 102 GLU A C 1
ATOM 758 O O . GLU A 1 102 ? 6.704 11.437 -3.211 1.00 86.50 102 GLU A O 1
ATOM 763 N N . LYS A 1 103 ? 8.465 10.478 -4.201 1.00 84.00 103 LYS A N 1
ATOM 764 C CA . LYS A 1 103 ? 7.683 9.407 -4.838 1.00 84.00 103 LYS A CA 1
ATOM 765 C C . LYS A 1 103 ? 6.923 8.556 -3.818 1.00 84.00 103 LYS A C 1
ATOM 767 O O . LYS A 1 103 ? 5.775 8.218 -4.059 1.00 84.00 103 LYS A O 1
ATOM 772 N N . ALA A 1 104 ? 7.556 8.192 -2.705 1.00 85.75 104 ALA A N 1
ATOM 773 C CA . ALA A 1 104 ? 6.920 7.400 -1.654 1.00 85.75 104 ALA A CA 1
ATOM 774 C C . ALA A 1 104 ? 5.798 8.189 -0.957 1.00 85.75 104 ALA A C 1
ATOM 776 O O . ALA A 1 104 ? 4.734 7.632 -0.706 1.00 85.75 104 ALA A O 1
ATOM 777 N N . GLN A 1 105 ? 6.001 9.490 -0.723 1.00 89.31 105 GLN A N 1
ATOM 778 C CA . GLN A 1 105 ? 4.988 10.375 -0.135 1.00 89.31 105 GLN A CA 1
ATOM 779 C C . GLN A 1 105 ? 3.774 10.521 -1.059 1.00 89.31 105 GLN A C 1
ATOM 781 O O . GLN A 1 105 ? 2.662 10.213 -0.652 1.00 89.31 105 GLN A O 1
ATOM 786 N N . VAL A 1 106 ? 3.998 10.846 -2.338 1.00 89.00 106 VAL A N 1
ATOM 787 C CA . VAL A 1 106 ? 2.924 10.957 -3.341 1.00 89.00 106 VAL A CA 1
ATOM 788 C C . VAL A 1 106 ? 2.151 9.645 -3.485 1.00 89.00 106 VAL A C 1
ATOM 790 O O . VAL A 1 106 ? 0.933 9.656 -3.626 1.00 89.00 106 VAL A O 1
ATOM 793 N N . LEU A 1 107 ? 2.840 8.501 -3.445 1.00 87.44 107 LEU A N 1
ATOM 794 C CA . LEU A 1 107 ? 2.182 7.195 -3.486 1.00 87.44 107 LEU A CA 1
ATOM 795 C C . LEU A 1 107 ? 1.359 6.915 -2.227 1.00 87.44 107 LEU A C 1
ATOM 797 O O . LEU A 1 107 ? 0.271 6.362 -2.347 1.00 87.44 107 LEU A O 1
ATOM 801 N N . SER A 1 108 ? 1.863 7.291 -1.053 1.00 90.56 108 SER A N 1
ATOM 802 C CA . SER A 1 108 ? 1.146 7.134 0.217 1.00 90.56 108 SER A CA 1
ATOM 803 C C . SER A 1 108 ? -0.132 7.963 0.218 1.00 90.56 108 SER A C 1
ATOM 805 O O . SER A 1 108 ? -1.209 7.416 0.438 1.00 90.56 108 SER A O 1
ATOM 807 N N . ASP A 1 109 ? -0.029 9.243 -0.147 1.00 90.31 109 ASP A N 1
ATOM 808 C CA . ASP A 1 109 ? -1.173 10.149 -0.243 1.00 90.31 109 ASP A CA 1
ATOM 809 C C . ASP A 1 109 ? -2.184 9.659 -1.279 1.00 90.31 109 ASP A C 1
ATOM 811 O O . ASP A 1 109 ? -3.387 9.665 -1.034 1.00 90.31 109 ASP A O 1
ATOM 815 N N . PHE A 1 110 ? -1.712 9.178 -2.430 1.00 88.56 110 PHE A N 1
ATOM 816 C CA . PHE A 1 110 ? -2.597 8.641 -3.454 1.00 88.56 110 PHE A CA 1
ATOM 817 C C . PHE A 1 110 ? -3.351 7.397 -2.968 1.00 88.56 110 PHE A C 1
ATOM 819 O O . PHE A 1 110 ? -4.568 7.329 -3.118 1.00 88.56 110 PHE A O 1
ATOM 826 N N . VAL A 1 111 ? -2.660 6.420 -2.371 1.00 87.06 111 VAL A N 1
ATOM 827 C CA . VAL A 1 111 ? -3.306 5.209 -1.834 1.00 87.06 111 VAL A CA 1
ATOM 828 C C . VAL A 1 111 ? -4.287 5.576 -0.721 1.00 87.06 111 VAL A C 1
ATOM 830 O O . VAL A 1 111 ? -5.397 5.050 -0.697 1.00 87.06 111 VAL A O 1
ATOM 833 N N . GLN A 1 112 ? -3.922 6.523 0.146 1.00 89.69 112 GLN A N 1
ATOM 834 C CA . GLN A 1 112 ? -4.803 7.059 1.177 1.00 89.69 112 GLN A CA 1
ATOM 835 C C . GLN A 1 112 ? -6.090 7.639 0.575 1.00 89.69 112 GLN A C 1
ATOM 837 O O . GLN A 1 112 ? -7.176 7.286 1.029 1.00 89.69 112 GLN A O 1
ATOM 842 N N . GLN A 1 113 ? -5.989 8.498 -0.445 1.00 88.88 113 GLN A N 1
ATOM 843 C CA . GLN A 1 113 ? -7.165 9.080 -1.102 1.00 88.88 113 GLN A CA 1
ATOM 844 C C . GLN A 1 113 ? -8.028 8.002 -1.753 1.00 88.88 113 GLN A C 1
ATOM 846 O O . GLN A 1 113 ? -9.229 7.966 -1.522 1.00 88.88 113 GLN A O 1
ATOM 851 N N . VAL A 1 114 ? -7.427 7.054 -2.478 1.00 87.50 114 VAL A N 1
ATOM 852 C CA . VAL A 1 114 ? -8.194 5.977 -3.116 1.00 87.50 114 VAL A CA 1
ATOM 853 C C . VAL A 1 114 ? -8.938 5.129 -2.083 1.00 87.50 114 VAL A C 1
ATOM 855 O O . VAL A 1 114 ? -10.112 4.827 -2.284 1.00 87.50 114 VAL A O 1
ATOM 858 N N . LEU A 1 115 ? -8.313 4.776 -0.957 1.00 85.88 115 LEU A N 1
ATOM 859 C CA . LEU A 1 115 ? -8.986 4.016 0.103 1.00 85.88 115 LEU A CA 1
ATOM 860 C C . LEU A 1 115 ? -10.142 4.797 0.745 1.00 85.88 115 LEU A C 1
ATOM 862 O O . LEU A 1 115 ? -11.143 4.197 1.131 1.00 85.88 115 LEU A O 1
ATOM 866 N N . LEU A 1 116 ? -10.027 6.124 0.849 1.00 86.19 116 LEU A N 1
ATOM 867 C CA . LEU A 1 116 ? -11.078 6.977 1.407 1.00 86.19 116 LEU A CA 1
ATOM 868 C C . LEU A 1 116 ? -12.218 7.256 0.414 1.00 86.19 116 LEU A C 1
ATOM 870 O O . LEU A 1 116 ? -13.371 7.323 0.843 1.00 86.19 116 LEU A O 1
ATOM 874 N N . ASP A 1 117 ? -11.905 7.405 -0.875 1.00 86.88 117 ASP A N 1
ATOM 875 C CA . ASP A 1 117 ? -12.846 7.796 -1.932 1.00 86.88 117 ASP A CA 1
ATOM 876 C C . ASP A 1 117 ? -13.625 6.608 -2.503 1.00 86.88 117 ASP A C 1
ATOM 878 O O . ASP A 1 117 ? -14.797 6.741 -2.852 1.00 86.88 117 ASP A O 1
ATOM 882 N N . THR A 1 118 ? -12.991 5.435 -2.602 1.00 80.00 118 THR A N 1
ATOM 883 C CA . THR A 1 118 ? -13.631 4.237 -3.175 1.00 80.00 118 THR A CA 1
ATOM 884 C C . THR A 1 118 ? -14.707 3.646 -2.275 1.00 80.00 118 THR A C 1
ATOM 886 O O . THR A 1 118 ? -15.557 2.905 -2.761 1.00 80.00 118 THR A O 1
ATOM 889 N N . GLY A 1 119 ? -14.673 3.938 -0.972 1.00 78.38 119 GLY A N 1
ATOM 890 C CA . GLY A 1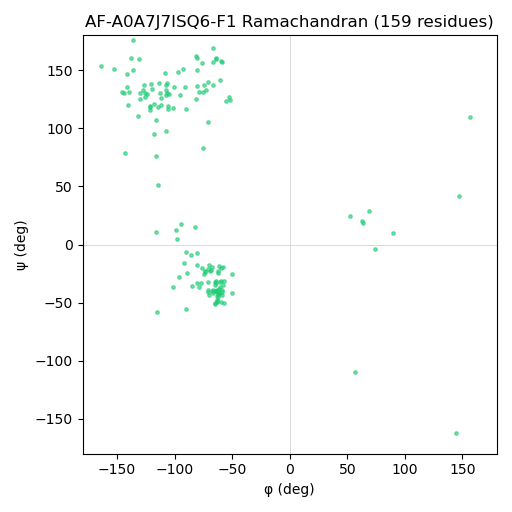 119 ? -15.592 3.341 -0.006 1.00 78.38 119 GLY A CA 1
ATOM 891 C C . GLY A 1 119 ? -15.457 1.820 0.108 1.00 78.38 119 GLY A C 1
ATOM 892 O O . GLY A 1 119 ? -16.390 1.178 0.576 1.00 78.38 119 GLY A O 1
ATOM 893 N N . MET A 1 120 ? -14.318 1.241 -0.306 1.00 78.12 120 MET A N 1
ATOM 894 C CA . MET A 1 120 ? -14.067 -0.206 -0.214 1.00 78.12 120 MET A CA 1
ATOM 895 C C . MET A 1 120 ? -14.183 -0.731 1.222 1.00 78.12 120 MET A C 1
ATOM 897 O O . MET A 1 120 ? -14.586 -1.869 1.431 1.00 78.12 120 MET A O 1
ATOM 901 N N . ILE A 1 121 ? -13.844 0.100 2.211 1.00 83.50 121 ILE A N 1
ATOM 902 C CA . ILE A 1 121 ? -13.961 -0.229 3.631 1.00 83.50 121 ILE A CA 1
ATOM 903 C C . ILE A 1 121 ? -15.013 0.687 4.252 1.00 83.50 121 ILE A C 1
ATOM 905 O O . ILE A 1 121 ? -14.841 1.910 4.294 1.00 83.50 121 ILE A O 1
ATOM 909 N N . ASP A 1 122 ? -16.088 0.094 4.773 1.00 86.81 122 ASP A N 1
ATOM 910 C CA . ASP A 1 122 ? -17.098 0.839 5.514 1.00 86.81 122 ASP A CA 1
ATOM 911 C C . ASP A 1 122 ? -16.543 1.273 6.876 1.00 86.81 122 ASP A C 1
ATOM 913 O O . ASP A 1 122 ? -16.402 0.494 7.820 1.00 86.81 122 ASP A O 1
ATOM 917 N N . ARG A 1 123 ? -16.226 2.562 6.989 1.00 87.56 123 ARG A N 1
ATOM 918 C CA . ARG A 1 123 ? -15.660 3.132 8.215 1.00 87.56 123 ARG A CA 1
ATOM 919 C C . ARG A 1 123 ? -16.661 3.201 9.363 1.00 87.56 123 ARG A C 1
ATOM 921 O O . ARG A 1 123 ? -16.230 3.349 10.504 1.00 87.56 123 ARG A O 1
ATOM 928 N N . THR A 1 124 ? -17.962 3.107 9.095 1.00 87.75 124 THR A N 1
ATOM 929 C CA . THR A 1 124 ? -18.969 3.089 10.165 1.00 87.75 124 THR A CA 1
ATOM 930 C C . THR A 1 124 ? -18.921 1.771 10.935 1.00 87.75 124 THR A C 1
ATOM 932 O O . THR A 1 124 ? -19.057 1.770 12.154 1.00 87.75 124 THR A O 1
ATOM 935 N N . GLN A 1 125 ? -18.580 0.666 10.260 1.00 89.56 125 GLN A N 1
ATOM 936 C CA . GLN A 1 125 ? -18.346 -0.638 10.894 1.00 89.56 125 GLN A CA 1
ATOM 937 C C . GLN A 1 125 ? -17.089 -0.662 11.768 1.00 89.56 125 GLN A C 1
ATOM 939 O O . GLN A 1 125 ? -16.965 -1.489 12.667 1.00 89.56 125 GLN A O 1
ATOM 944 N N . LEU A 1 126 ? -16.156 0.258 11.519 1.00 89.56 126 LEU A N 1
ATOM 945 C CA . LEU A 1 126 ? -14.956 0.433 12.330 1.00 89.56 126 LEU A CA 1
ATOM 946 C C . LEU A 1 126 ? -15.222 1.251 13.607 1.00 89.56 126 LEU A C 1
ATOM 948 O O . LEU A 1 126 ? -14.335 1.362 14.452 1.00 89.56 126 LEU A O 1
ATOM 952 N N . CYS A 1 127 ? -16.414 1.824 13.787 1.00 91.19 127 CYS A N 1
ATOM 953 C CA . CYS A 1 127 ? -16.788 2.500 15.025 1.00 91.19 127 CYS A CA 1
ATOM 954 C C . CYS A 1 127 ? -17.250 1.474 16.071 1.00 91.19 127 CYS A C 1
ATOM 956 O O . CYS A 1 127 ? -18.168 0.699 15.820 1.00 91.19 127 CYS A O 1
ATOM 958 N N . ILE A 1 128 ? -16.629 1.480 17.255 1.00 91.75 128 ILE A N 1
ATOM 959 C CA . ILE A 1 128 ? -17.034 0.613 18.373 1.00 91.75 128 ILE A CA 1
ATOM 960 C C . ILE A 1 128 ? -18.072 1.353 19.215 1.00 91.75 128 ILE A C 1
ATOM 962 O O . ILE A 1 128 ? -19.181 0.871 19.421 1.00 91.75 128 ILE A O 1
ATOM 966 N N . GLU A 1 129 ? -17.709 2.552 19.670 1.00 91.12 129 GLU A N 1
ATOM 967 C CA . GLU A 1 129 ? -18.566 3.437 20.448 1.00 91.12 129 GLU A CA 1
ATOM 968 C C . GLU A 1 129 ? -18.339 4.881 19.999 1.00 91.12 129 GLU A C 1
ATOM 970 O O . GLU A 1 129 ? -17.220 5.401 20.076 1.00 91.12 129 GLU A O 1
ATOM 975 N N . SER A 1 130 ? -19.414 5.515 19.523 1.00 89.12 130 SER A N 1
ATOM 976 C CA . SER A 1 130 ? -19.390 6.870 18.970 1.00 89.12 130 SER A CA 1
ATOM 977 C C . SER A 1 130 ? -18.718 7.855 19.925 1.00 89.12 130 SER A C 1
ATOM 979 O O . SER A 1 130 ? -19.093 7.978 21.092 1.00 89.12 130 SER A O 1
ATOM 981 N N . GLY A 1 131 ? -17.689 8.546 19.434 1.00 86.69 131 GLY A N 1
ATOM 982 C CA . GLY A 1 131 ? -16.965 9.569 20.195 1.00 86.69 131 GLY A CA 1
ATOM 983 C C . GLY A 1 131 ? -16.029 9.047 21.294 1.00 86.69 131 GLY A C 1
ATOM 984 O O . GLY A 1 131 ? -15.317 9.850 21.900 1.00 86.69 131 GLY A O 1
ATOM 985 N N . LEU A 1 132 ? -15.980 7.733 21.542 1.00 90.56 132 LEU A N 1
ATOM 986 C CA . LEU A 1 132 ? -15.137 7.128 22.577 1.00 90.56 132 LEU A CA 1
ATOM 987 C C . LEU A 1 132 ? -14.060 6.221 21.986 1.00 90.56 132 LEU A C 1
ATOM 989 O O . LEU A 1 132 ? -12.874 6.481 22.202 1.00 90.56 132 LEU A O 1
ATOM 993 N N . TYR A 1 133 ? -14.454 5.204 21.218 1.00 92.94 133 TYR A N 1
ATOM 994 C CA . TYR A 1 133 ? -13.537 4.196 20.687 1.00 92.94 133 TYR A CA 1
ATOM 995 C C . TYR A 1 133 ? -13.878 3.825 19.243 1.00 92.94 133 TYR A C 1
ATOM 997 O O . TYR A 1 133 ? -15.014 3.483 18.913 1.00 92.94 133 TYR A O 1
ATOM 1005 N N . CYS A 1 134 ? -12.864 3.819 18.384 1.00 94.44 134 CYS A N 1
ATOM 1006 C CA . CYS A 1 134 ? -12.951 3.312 17.023 1.00 94.44 134 CYS A CA 1
ATOM 1007 C C . CYS A 1 134 ? -11.703 2.503 16.665 1.00 94.44 134 CYS A C 1
ATOM 1009 O O . CYS A 1 134 ? -10.638 2.651 17.269 1.00 94.44 134 CYS A O 1
ATOM 1011 N N . TRP A 1 135 ? -11.825 1.672 15.640 1.00 94.75 135 TRP A N 1
ATOM 1012 C CA . TRP A 1 135 ? -10.690 1.011 15.022 1.00 94.75 135 TRP A CA 1
ATOM 1013 C C . TRP A 1 135 ? -9.898 1.996 14.165 1.00 94.75 135 TRP A C 1
ATOM 1015 O O . TRP A 1 135 ? -10.460 2.796 13.407 1.00 94.75 135 TRP A O 1
ATOM 1025 N N . ILE A 1 136 ? -8.578 1.908 14.284 1.00 94.31 136 ILE A N 1
ATOM 1026 C CA . ILE A 1 136 ? -7.624 2.480 13.349 1.00 94.31 136 ILE A CA 1
ATOM 1027 C C . ILE A 1 136 ? -6.913 1.349 12.614 1.00 94.31 136 ILE A C 1
ATOM 1029 O O . ILE A 1 136 ? -6.375 0.432 13.234 1.00 94.31 136 ILE A O 1
ATOM 1033 N N . LEU A 1 137 ? -6.941 1.408 11.285 1.00 93.44 137 LEU A N 1
ATOM 1034 C CA . LEU A 1 137 ? -6.273 0.450 10.414 1.00 93.44 137 LEU A CA 1
ATOM 1035 C C . LEU A 1 137 ? -5.029 1.095 9.812 1.00 93.44 137 LEU A C 1
ATOM 1037 O O . LEU A 1 137 ? -5.127 2.058 9.049 1.00 93.44 137 LEU A O 1
ATOM 1041 N N . TYR A 1 138 ? -3.868 0.543 10.140 1.00 93.56 138 TYR A N 1
ATOM 1042 C CA . TYR A 1 138 ? -2.598 0.881 9.513 1.00 93.56 138 TYR A CA 1
ATOM 1043 C C . TYR A 1 138 ? -2.379 -0.038 8.318 1.00 93.56 138 TYR A C 1
ATOM 1045 O O . TYR A 1 138 ? -2.281 -1.251 8.483 1.00 93.56 138 TYR A O 1
ATOM 1053 N N . CYS A 1 139 ? -2.328 0.540 7.124 1.00 92.38 139 CYS A N 1
ATOM 1054 C CA . CYS A 1 139 ? -2.056 -0.136 5.865 1.00 92.38 139 CYS A CA 1
ATOM 1055 C C . CYS A 1 139 ? -0.644 0.240 5.403 1.00 92.38 139 CYS A C 1
ATOM 1057 O O . CYS A 1 139 ? -0.427 1.303 4.820 1.00 92.38 139 CYS A O 1
ATOM 1059 N N . ASP A 1 140 ? 0.324 -0.626 5.687 1.00 91.50 140 ASP A N 1
ATOM 1060 C CA . ASP A 1 140 ? 1.716 -0.427 5.298 1.00 91.50 140 ASP A CA 1
ATOM 1061 C C . ASP A 1 140 ? 2.047 -1.268 4.066 1.00 91.50 140 ASP A C 1
ATOM 1063 O O . ASP A 1 140 ? 2.026 -2.501 4.094 1.00 91.50 140 ASP A O 1
ATOM 1067 N N . VAL A 1 141 ? 2.405 -0.591 2.979 1.00 90.00 141 VAL A N 1
ATOM 1068 C CA . VAL A 1 141 ? 2.847 -1.205 1.728 1.00 90.00 141 VAL A CA 1
ATOM 1069 C C . VAL A 1 141 ? 4.350 -1.025 1.592 1.00 90.00 141 VAL A C 1
ATOM 1071 O O . VAL A 1 141 ? 4.853 0.090 1.485 1.00 90.00 141 VAL A O 1
ATOM 1074 N N . ILE A 1 142 ? 5.084 -2.127 1.524 1.00 89.75 142 ILE A N 1
ATOM 1075 C CA . ILE A 1 142 ? 6.529 -2.141 1.325 1.00 89.75 142 ILE A CA 1
ATOM 1076 C C . ILE A 1 142 ? 6.818 -2.714 -0.056 1.00 89.75 142 ILE A C 1
ATOM 1078 O O . ILE A 1 142 ? 6.498 -3.865 -0.362 1.00 89.75 142 ILE A O 1
ATOM 1082 N N . CYS A 1 143 ? 7.462 -1.921 -0.908 1.00 88.69 143 CYS A N 1
ATOM 1083 C CA . CYS A 1 143 ? 8.005 -2.440 -2.153 1.00 88.69 143 CYS A CA 1
ATOM 1084 C C . CYS A 1 143 ? 9.248 -3.292 -1.845 1.00 88.69 143 CYS A C 1
ATOM 1086 O O . CYS A 1 143 ? 10.135 -2.872 -1.110 1.00 88.69 143 CYS A O 1
ATOM 1088 N N . CYS A 1 144 ? 9.352 -4.483 -2.426 1.00 88.88 144 CYS A N 1
ATOM 1089 C CA . CYS A 1 144 ? 10.535 -5.339 -2.310 1.00 88.88 144 CYS A CA 1
ATOM 1090 C C . CYS A 1 144 ? 11.407 -5.267 -3.565 1.00 88.88 144 CYS A C 1
ATOM 1092 O O . CYS A 1 144 ? 12.627 -5.272 -3.457 1.00 88.88 144 CYS A O 1
ATOM 1094 N N . ASN A 1 145 ? 10.793 -5.164 -4.748 1.00 87.88 145 ASN A N 1
ATOM 1095 C CA . ASN A 1 145 ? 11.503 -5.029 -6.019 1.00 87.88 145 ASN A CA 1
ATOM 1096 C C . ASN A 1 145 ? 10.730 -4.105 -6.963 1.00 87.88 145 ASN A C 1
ATOM 1098 O O . ASN A 1 145 ? 9.533 -4.313 -7.158 1.00 87.88 145 ASN A O 1
ATOM 1102 N N . TYR A 1 146 ? 11.400 -3.113 -7.555 1.00 84.25 146 TYR A N 1
ATOM 1103 C CA . TYR A 1 146 ? 10.775 -2.101 -8.409 1.00 84.25 146 TYR A CA 1
ATOM 1104 C C . TYR A 1 146 ? 11.294 -2.184 -9.851 1.00 84.25 146 TYR A C 1
ATOM 1106 O O . TYR A 1 146 ? 12.409 -1.760 -10.144 1.00 84.25 146 TYR A O 1
ATOM 1114 N N . ASP A 1 147 ? 10.457 -2.675 -10.773 1.00 78.19 147 ASP A N 1
ATOM 1115 C CA . ASP A 1 147 ? 10.815 -2.893 -12.185 1.00 78.19 147 ASP A CA 1
ATOM 1116 C C . ASP A 1 147 ? 10.024 -1.985 -13.156 1.00 78.19 147 ASP A C 1
ATOM 1118 O O . ASP A 1 147 ? 9.414 -2.413 -14.142 1.00 78.19 147 ASP A O 1
ATOM 1122 N N . GLY A 1 148 ? 10.022 -0.681 -12.871 1.00 64.38 148 GLY A N 1
ATOM 1123 C CA . GLY A 1 148 ? 9.923 0.325 -13.936 1.00 64.38 148 GLY A CA 1
ATOM 1124 C C . GLY A 1 148 ? 8.541 0.806 -14.389 1.00 64.38 148 GLY A C 1
ATOM 1125 O O . GLY A 1 148 ? 8.498 1.540 -15.371 1.00 64.38 148 GLY A O 1
ATOM 1126 N N . ARG A 1 149 ? 7.444 0.468 -13.698 1.00 59.62 149 ARG A N 1
ATOM 1127 C CA . ARG A 1 149 ? 6.146 1.197 -13.632 1.00 59.62 149 ARG A CA 1
ATOM 1128 C C . ARG A 1 149 ? 5.069 0.194 -13.232 1.00 59.62 149 ARG A C 1
ATOM 1130 O O . ARG A 1 149 ? 4.736 -0.617 -14.086 1.00 59.62 149 ARG A O 1
ATOM 1137 N N . SER A 1 150 ? 4.540 0.315 -12.002 1.00 53.72 150 SER A N 1
ATOM 1138 C CA . SER A 1 150 ? 3.181 -0.107 -11.567 1.00 53.72 150 SER A CA 1
ATOM 1139 C C . SER A 1 150 ? 3.084 -0.603 -10.110 1.00 53.72 150 SER A C 1
ATOM 1141 O O . SER A 1 150 ? 2.351 -1.552 -9.838 1.00 53.72 150 SER A O 1
ATOM 1143 N N . LEU A 1 151 ? 3.737 0.035 -9.131 1.00 51.62 151 LEU A N 1
ATOM 1144 C CA . LEU A 1 151 ? 3.340 -0.212 -7.728 1.00 51.62 151 LEU A CA 1
ATOM 1145 C C . LEU A 1 151 ? 1.854 0.136 -7.499 1.00 51.62 151 LEU A C 1
ATOM 1147 O O . LEU A 1 151 ? 1.148 -0.577 -6.795 1.00 51.62 151 LEU A O 1
ATOM 1151 N N . LEU A 1 152 ? 1.375 1.171 -8.198 1.00 51.56 152 LEU A N 1
ATOM 1152 C CA . LEU A 1 152 ? 0.020 1.725 -8.105 1.00 51.56 152 LEU A CA 1
ATOM 1153 C C . LEU A 1 152 ? -1.109 0.773 -8.520 1.00 51.56 152 LEU A C 1
ATOM 1155 O O . LEU A 1 152 ? -2.108 0.683 -7.821 1.00 51.56 152 LEU A O 1
ATOM 1159 N N . LEU A 1 153 ? -0.961 0.052 -9.636 1.00 45.28 153 LEU A N 1
ATOM 1160 C CA . LEU A 1 153 ? -2.006 -0.867 -10.119 1.00 45.28 153 LEU A CA 1
ATOM 1161 C C . LEU A 1 153 ? -2.093 -2.146 -9.278 1.00 45.28 153 LEU A C 1
ATOM 1163 O O . LEU A 1 153 ? -3.127 -2.800 -9.253 1.00 45.28 153 LEU A O 1
ATOM 1167 N N . THR A 1 154 ? -1.012 -2.491 -8.584 1.00 49.31 154 THR A N 1
ATOM 1168 C CA . THR A 1 154 ? -0.847 -3.798 -7.949 1.00 49.31 154 THR A CA 1
ATOM 1169 C C . THR A 1 154 ? -1.578 -3.896 -6.603 1.00 49.31 154 THR A C 1
ATOM 1171 O O . THR A 1 154 ? -2.078 -4.960 -6.263 1.00 49.31 154 THR A O 1
ATOM 1174 N N . CYS A 1 155 ? -1.681 -2.797 -5.846 1.00 44.84 155 CYS A N 1
ATOM 1175 C CA . CYS A 1 155 ? -2.326 -2.812 -4.525 1.00 44.84 155 CYS A CA 1
ATOM 1176 C C . CYS A 1 155 ? -3.840 -2.536 -4.582 1.00 44.84 155 CYS A C 1
ATOM 1178 O O . CYS A 1 155 ? -4.561 -2.946 -3.684 1.00 44.84 155 CYS A O 1
ATOM 1180 N N . LEU A 1 156 ? -4.321 -1.842 -5.623 1.00 44.72 156 LEU A N 1
ATOM 1181 C CA . LEU A 1 156 ? -5.710 -1.367 -5.707 1.00 44.72 156 LEU A CA 1
ATOM 1182 C C . LEU A 1 156 ? -6.644 -2.291 -6.500 1.00 44.72 156 LEU A C 1
ATOM 1184 O O . LEU A 1 156 ? -7.837 -2.315 -6.222 1.00 44.72 156 LEU A O 1
ATOM 1188 N N . PHE A 1 157 ? -6.134 -3.056 -7.472 1.00 41.66 157 PHE A N 1
ATOM 1189 C CA . PHE A 1 157 ? -6.991 -3.919 -8.298 1.00 41.66 157 PHE A CA 1
ATOM 1190 C C . PHE A 1 157 ? -7.369 -5.251 -7.637 1.00 41.66 157 PHE A C 1
ATOM 1192 O O . PHE A 1 157 ? -8.348 -5.859 -8.058 1.00 41.66 157 PHE A O 1
ATOM 1199 N N . GLU A 1 158 ? -6.659 -5.684 -6.590 1.00 38.94 158 GLU A N 1
ATOM 1200 C CA . GLU A 1 158 ? -6.953 -6.955 -5.904 1.00 38.94 158 GLU A CA 1
ATOM 1201 C C . GLU A 1 158 ? -7.391 -6.794 -4.441 1.00 38.94 158 GLU A C 1
ATOM 1203 O O . GLU A 1 158 ? -7.544 -7.779 -3.729 1.00 38.94 158 GLU A O 1
ATOM 1208 N N . ALA A 1 159 ? -7.673 -5.563 -4.002 1.00 37.34 159 ALA A N 1
ATOM 1209 C CA . ALA A 1 159 ? -8.318 -5.290 -2.714 1.00 37.34 159 ALA A CA 1
ATOM 1210 C C . ALA A 1 159 ? -9.858 -5.433 -2.757 1.00 37.34 159 ALA A C 1
ATOM 1212 O O . ALA A 1 159 ? -10.534 -4.991 -1.833 1.00 37.34 159 ALA A O 1
ATOM 1213 N N . ASN A 1 160 ? -10.419 -6.060 -3.802 1.00 29.81 160 ASN A N 1
ATOM 1214 C CA . ASN A 1 160 ? -11.774 -6.614 -3.738 1.00 29.81 160 ASN A CA 1
ATOM 1215 C C . ASN A 1 160 ? -11.718 -7.905 -2.910 1.00 29.81 160 ASN A C 1
ATOM 1217 O O . ASN A 1 160 ? -11.580 -8.999 -3.462 1.00 29.81 160 ASN A O 1
ATOM 1221 N N . PHE A 1 161 ? -11.767 -7.741 -1.592 1.00 37.16 161 PHE A N 1
ATOM 1222 C CA . PHE A 1 161 ? -12.158 -8.792 -0.660 1.00 37.16 161 PHE A CA 1
ATOM 1223 C C . PHE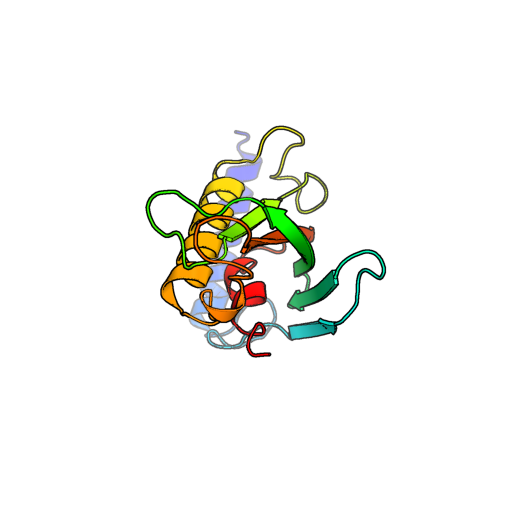 A 1 161 ? -13.658 -8.724 -0.394 1.00 37.16 161 PHE A C 1
ATOM 1225 O O . PHE A 1 161 ? -14.176 -7.592 -0.274 1.00 37.16 161 PHE A O 1
#

Nearest PDB structures (foldseek):
  9g8n-assembly1_N  TM=9.564E-01  e=1.657E-17  Homo sapiens
  4ba2-assembly1_A  TM=9.759E-01  e=6.920E-15  Saccharolobus solfataricus
  3l7z-assembly1_D  TM=9.747E-01  e=1.611E-14  Saccharolobus solfataricus
  2pnz-assembly1_B  TM=9.743E-01  e=7.735E-14  Pyrococcus abyssi
  3m85-assembly1_H  TM=9.375E-01  e=7.282E-14  Archaeoglobus fulgidus

Solvent-accessible surface area (backbone atoms only — not comparable to full-atom values): 8994 Å² total; per-residue (Å²): 134,62,72,69,57,56,55,52,50,52,54,50,50,59,53,53,48,60,29,56,78,66,57,31,41,98,84,76,38,50,81,88,57,75,65,65,72,46,80,40,74,59,70,42,85,91,37,82,38,24,36,32,38,32,46,63,74,23,30,36,36,38,38,30,43,77,45,83,40,66,30,50,90,93,43,33,57,30,29,47,77,48,46,42,40,44,60,46,37,78,21,36,91,88,36,59,80,72,76,79,48,71,69,26,48,56,48,13,55,48,51,36,48,50,56,65,71,67,53,83,62,64,36,55,78,30,31,77,38,75,63,58,34,12,35,33,38,41,37,43,33,38,43,56,27,62,70,91,82,58,76,72,63,62,66,64,73,67,64,80,122